Protein AF-A0A1Z4EZ21-F1 (afdb_monomer_lite)

Secondary structure (DSSP, 8-state):
-HHHHHHHHHHHHH-GGG--HHHHHHHTT--TTHHHHH-SSHHHHHHHHHHHHHHHHHHHTT-TTT--SS--HHHHHHHHHHHHHHHHSTTSHHHHHHHHHHHHHTT-

pLDDT: mean 87.21, std 8.39, range [48.03, 96.69]

Radius of gyration: 16.02 Å; chains: 1; bounding box: 38×23×46 Å

Sequence (108 aa):
MQVIEGAICLLAAVGDRGVSYSRVDAAANVPRGTTSNHFRTRDALILGVCEEIESRRQCFWTDPNFCTACFTVDTLAELLTQYLVTVTTEGTAQNVLARAHTAIIGAS

InterPro domains:
  IPR001647 DNA-binding HTH domain, TetR-type [PS50977] (1-57)
  IPR009057 Homedomain-like superfamily [SSF46689] (2-57)

Organism: NCBI:txid1520670

Foldseek 3Di:
DLLLVLQLQQCLPPFDVRDDQQSSCVSSVHDRCPSCVVPVDPVRSLVVSVVVLVVVVVVQCVDCVLDDPDDDPVSVVVSVVVLVCQCPDPPHPNVSSVSSVVSVVVVD

Structure (mmCIF, N/CA/C/O backbone):
data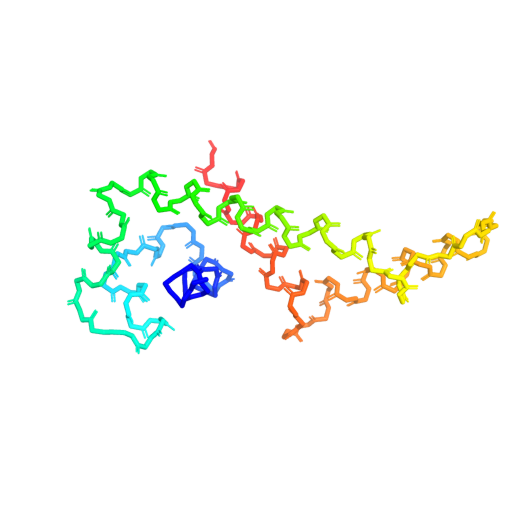_AF-A0A1Z4EZ21-F1
#
_entry.id   AF-A0A1Z4EZ21-F1
#
loop_
_atom_site.group_PDB
_atom_site.id
_atom_site.type_symbol
_atom_site.label_atom_id
_atom_site.label_alt_id
_atom_site.label_comp_id
_atom_site.label_asym_id
_atom_site.label_entity_id
_atom_site.label_seq_id
_atom_site.pdbx_PDB_ins_code
_atom_site.Cartn_x
_atom_site.Cartn_y
_atom_site.Cartn_z
_atom_site.occupancy
_atom_site.B_iso_or_equiv
_atom_site.auth_seq_id
_atom_site.auth_comp_id
_atom_site.auth_asym_id
_atom_site.auth_atom_id
_atom_site.pdbx_PDB_model_num
ATOM 1 N N . MET A 1 1 ? 6.054 2.152 9.350 1.00 78.69 1 MET A N 1
ATOM 2 C CA . MET A 1 1 ? 5.351 1.907 10.642 1.00 78.69 1 MET A CA 1
ATOM 3 C C . MET A 1 1 ? 4.356 0.758 10.468 1.00 78.69 1 MET A C 1
ATOM 5 O O . MET A 1 1 ? 3.704 0.736 9.434 1.00 78.69 1 MET A O 1
ATOM 9 N N . GLN A 1 2 ? 4.203 -0.164 11.434 1.00 89.88 2 GLN A N 1
ATOM 10 C CA . GLN A 1 2 ? 3.331 -1.357 11.295 1.00 89.88 2 GLN A CA 1
ATOM 11 C C . GLN A 1 2 ? 1.871 -1.025 10.941 1.00 89.88 2 GLN A C 1
ATOM 13 O O . GLN A 1 2 ? 1.281 -1.684 10.094 1.00 89.88 2 GLN A O 1
ATOM 18 N N . VAL A 1 3 ? 1.309 0.038 11.527 1.00 94.25 3 VAL A N 1
ATOM 19 C CA . VAL A 1 3 ? -0.059 0.502 11.225 1.00 94.25 3 VAL A CA 1
ATOM 20 C C . VAL A 1 3 ? -0.220 0.910 9.757 1.00 94.25 3 VAL A C 1
ATOM 22 O O . VAL A 1 3 ? -1.212 0.549 9.132 1.00 94.25 3 VAL A O 1
ATOM 25 N N . ILE A 1 4 ? 0.756 1.629 9.191 1.00 94.06 4 ILE A N 1
ATOM 26 C CA . ILE A 1 4 ? 0.724 2.016 7.773 1.00 94.06 4 ILE A CA 1
ATOM 27 C C . ILE A 1 4 ? 0.825 0.772 6.884 1.00 94.06 4 ILE A C 1
ATOM 29 O O . ILE A 1 4 ? 0.071 0.657 5.926 1.00 94.06 4 ILE A O 1
ATOM 33 N N . GLU A 1 5 ? 1.682 -0.191 7.236 1.00 93.00 5 GLU A N 1
ATOM 34 C CA . GLU A 1 5 ? 1.799 -1.451 6.490 1.00 93.00 5 GLU A CA 1
ATOM 35 C C . GLU A 1 5 ? 0.472 -2.220 6.461 1.00 93.00 5 GLU A C 1
ATOM 37 O O . GLU A 1 5 ? -0.019 -2.593 5.397 1.00 93.00 5 GLU A O 1
ATOM 42 N N . GLY A 1 6 ? -0.161 -2.388 7.627 1.00 93.69 6 GLY A N 1
ATOM 43 C CA . GLY A 1 6 ? -1.468 -3.032 7.727 1.00 93.69 6 GLY A CA 1
ATOM 44 C C . GLY A 1 6 ? -2.543 -2.299 6.922 1.00 93.69 6 GLY A C 1
ATOM 45 O O . GLY A 1 6 ? -3.373 -2.941 6.279 1.00 93.69 6 GLY A O 1
ATOM 46 N N . ALA A 1 7 ? -2.512 -0.963 6.901 1.00 93.12 7 ALA A N 1
ATOM 47 C CA . ALA A 1 7 ? -3.437 -0.158 6.109 1.00 93.12 7 ALA A CA 1
ATOM 48 C C . ALA A 1 7 ? -3.211 -0.298 4.592 1.00 93.12 7 ALA A C 1
ATOM 50 O O . ALA A 1 7 ? -4.190 -0.428 3.860 1.00 93.12 7 ALA A O 1
ATOM 51 N N . ILE A 1 8 ? -1.958 -0.337 4.120 1.00 93.56 8 ILE A N 1
ATOM 52 C CA . ILE A 1 8 ? -1.615 -0.577 2.705 1.00 93.56 8 ILE A CA 1
ATOM 53 C C . ILE A 1 8 ? -2.124 -1.952 2.259 1.00 93.56 8 ILE A C 1
ATOM 55 O O . ILE A 1 8 ? -2.823 -2.056 1.249 1.00 93.56 8 ILE A O 1
ATOM 59 N N . CYS A 1 9 ? -1.837 -3.000 3.037 1.00 91.00 9 CYS A N 1
ATOM 60 C CA . CYS A 1 9 ? -2.312 -4.356 2.757 1.00 91.00 9 CYS A CA 1
ATOM 61 C C . CYS A 1 9 ? -3.844 -4.426 2.718 1.00 91.00 9 CYS A C 1
ATOM 63 O O . CYS A 1 9 ? -4.423 -5.053 1.828 1.00 91.00 9 CYS A O 1
ATOM 65 N N . LEU A 1 10 ? -4.513 -3.752 3.658 1.00 91.62 10 LEU A N 1
ATOM 66 C CA . LEU A 1 10 ? -5.969 -3.706 3.708 1.00 91.62 10 LEU A CA 1
ATOM 67 C C . LEU A 1 10 ? -6.553 -2.974 2.490 1.00 91.62 10 LEU A C 1
ATOM 69 O O . LEU A 1 10 ? -7.481 -3.490 1.872 1.00 91.62 10 LEU A O 1
ATOM 73 N N . LEU A 1 11 ? -5.992 -1.827 2.098 1.00 88.94 11 LEU A N 1
ATOM 74 C CA . LEU A 1 11 ? -6.403 -1.099 0.891 1.00 88.94 11 LEU A CA 1
ATOM 75 C C . LEU A 1 11 ? -6.257 -1.951 -0.368 1.00 88.94 11 LEU A C 1
ATOM 77 O O . LEU A 1 11 ? -7.188 -2.025 -1.167 1.00 88.94 11 LEU A O 1
ATOM 81 N N . ALA A 1 12 ? -5.119 -2.627 -0.532 1.00 87.06 12 ALA A N 1
ATOM 82 C CA . ALA A 1 12 ? -4.882 -3.495 -1.680 1.00 87.06 12 ALA A CA 1
ATOM 83 C C . ALA A 1 12 ? -5.887 -4.659 -1.752 1.00 87.06 12 ALA A C 1
ATOM 85 O O . ALA A 1 12 ? -6.283 -5.070 -2.846 1.00 87.06 12 ALA A O 1
ATOM 86 N N . ALA A 1 13 ? -6.306 -5.184 -0.596 1.00 86.50 13 ALA A N 1
ATOM 87 C CA . ALA A 1 13 ? -7.197 -6.336 -0.500 1.00 86.50 13 ALA A CA 1
ATOM 88 C C . ALA A 1 13 ? -8.686 -5.988 -0.654 1.00 86.50 13 ALA A C 1
ATOM 90 O O . ALA A 1 13 ? -9.396 -6.704 -1.356 1.00 86.50 13 ALA A O 1
ATOM 91 N N . VAL A 1 14 ? -9.173 -4.932 0.012 1.00 83.31 14 VAL A N 1
ATOM 92 C CA . VAL A 1 14 ? -10.620 -4.645 0.133 1.00 83.31 14 VAL A CA 1
ATOM 93 C C . VAL A 1 14 ? -11.042 -3.257 -0.357 1.00 83.31 14 VAL A C 1
ATOM 95 O O . VAL A 1 14 ? -12.231 -2.942 -0.318 1.00 83.31 14 VAL A O 1
ATOM 98 N N . GLY A 1 15 ? -10.101 -2.433 -0.818 1.00 77.81 15 GLY A N 1
ATOM 99 C CA . GLY A 1 15 ? -10.363 -1.064 -1.252 1.00 77.81 15 GLY A CA 1
ATOM 100 C C . GLY A 1 15 ? -10.586 -0.065 -0.108 1.00 77.81 15 GLY A C 1
ATOM 101 O O . GLY A 1 15 ? -10.530 -0.401 1.077 1.00 77.81 15 GLY A O 1
ATOM 102 N N . ASP A 1 16 ? -10.850 1.189 -0.470 1.00 71.06 16 ASP A N 1
ATOM 103 C CA . ASP A 1 16 ? -11.000 2.353 0.417 1.00 71.06 16 ASP A CA 1
ATOM 104 C C . ASP A 1 16 ? -12.141 2.215 1.448 1.00 71.06 16 ASP A C 1
ATOM 106 O O . ASP A 1 16 ? -11.987 2.578 2.622 1.00 71.06 16 ASP A O 1
ATOM 110 N N . ARG A 1 17 ? -13.282 1.646 1.034 1.00 70.69 17 ARG A N 1
ATOM 111 C CA . ARG A 1 17 ? -14.483 1.491 1.875 1.00 70.69 17 ARG A CA 1
ATOM 112 C C . ARG A 1 17 ? -14.302 0.450 2.977 1.00 70.69 17 ARG A C 1
ATOM 114 O O . ARG A 1 17 ? -15.056 0.445 3.947 1.00 70.69 17 ARG A O 1
ATOM 121 N N . GLY A 1 18 ? -13.306 -0.425 2.845 1.00 74.44 18 GLY A N 1
ATOM 122 C CA . GLY A 1 18 ? -12.997 -1.470 3.817 1.00 74.44 18 GLY A CA 1
ATOM 123 C C . GLY A 1 18 ? -12.029 -1.045 4.924 1.00 74.44 18 GLY A C 1
ATOM 124 O O . GLY A 1 18 ? -11.758 -1.849 5.821 1.00 74.44 18 GLY A O 1
ATOM 125 N N . VAL A 1 19 ? -11.504 0.186 4.889 1.00 82.00 19 VAL A N 1
ATOM 126 C CA . VAL A 1 19 ? -10.493 0.662 5.845 1.00 82.00 19 VAL A CA 1
ATOM 127 C C . VAL A 1 19 ? -11.145 1.354 7.041 1.00 82.00 19 VAL A C 1
ATOM 129 O O . VAL A 1 19 ? -11.620 2.488 6.956 1.00 82.00 19 VAL A O 1
ATOM 132 N N . SER A 1 20 ? -11.121 0.670 8.186 1.00 90.12 20 SER A N 1
ATOM 133 C CA . SER A 1 20 ? -11.455 1.217 9.505 1.00 90.12 20 SER A CA 1
ATOM 134 C C . SER A 1 20 ? -10.295 1.000 10.475 1.00 90.12 20 SER A C 1
ATOM 136 O O . SER A 1 20 ? -9.536 0.045 10.321 1.00 90.12 20 SER A O 1
ATOM 138 N N . TYR A 1 21 ? -10.178 1.826 11.519 1.00 93.12 21 TYR A N 1
ATOM 139 C CA . TYR A 1 21 ? -9.109 1.689 12.521 1.00 93.12 21 TYR A CA 1
ATOM 140 C C . TYR A 1 21 ? -9.031 0.298 13.145 1.00 93.12 21 TYR A C 1
ATO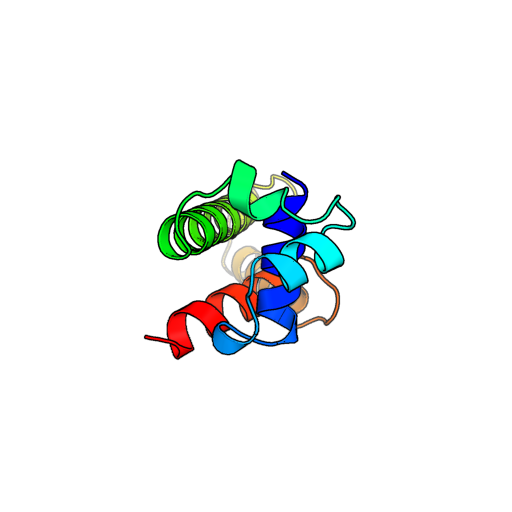M 142 O O . TYR A 1 21 ? -7.951 -0.266 13.239 1.00 93.12 21 TYR A O 1
ATOM 150 N N . SER A 1 22 ? -10.171 -0.302 13.487 1.00 92.88 22 SER A N 1
ATOM 151 C CA . SER A 1 22 ? -10.199 -1.653 14.054 1.00 92.88 22 SER A CA 1
ATOM 152 C C . SER A 1 22 ? -9.710 -2.727 13.079 1.00 92.88 22 SER A C 1
ATOM 154 O O . SER A 1 22 ? -9.105 -3.708 13.506 1.00 92.88 22 SER A O 1
ATOM 156 N N . ARG A 1 23 ? -9.966 -2.558 11.776 1.00 94.19 23 ARG A N 1
ATOM 157 C CA . ARG A 1 23 ? -9.473 -3.470 10.736 1.00 94.19 23 ARG A CA 1
ATOM 158 C C . ARG A 1 23 ? -7.994 -3.242 10.449 1.00 94.19 23 ARG A C 1
ATOM 160 O O . ARG A 1 23 ? -7.296 -4.215 10.199 1.00 94.19 23 ARG A O 1
ATOM 167 N N . VAL A 1 24 ? -7.521 -1.998 10.524 1.00 94.94 24 VAL A N 1
ATOM 168 C CA . VAL A 1 24 ? -6.095 -1.668 10.411 1.00 94.94 24 VAL A CA 1
ATOM 169 C C . VAL A 1 24 ? -5.317 -2.232 11.595 1.00 94.94 24 VAL A C 1
ATOM 171 O O . VAL A 1 24 ? -4.308 -2.884 11.368 1.00 94.94 24 VAL A O 1
ATOM 174 N N . ASP A 1 25 ? -5.808 -2.081 12.830 1.00 95.75 25 ASP A N 1
ATOM 175 C CA . ASP A 1 25 ? -5.174 -2.673 14.016 1.00 95.75 25 ASP A CA 1
ATOM 176 C C . ASP A 1 25 ? -5.028 -4.195 13.866 1.00 95.75 25 ASP A C 1
ATOM 178 O O . ASP A 1 25 ? -3.958 -4.754 14.105 1.00 95.75 25 ASP A O 1
ATOM 182 N N . ALA A 1 26 ? -6.093 -4.860 13.402 1.00 94.50 26 ALA A N 1
ATOM 183 C CA . ALA A 1 26 ? -6.080 -6.296 13.143 1.00 94.50 26 ALA A CA 1
ATOM 184 C C . ALA A 1 26 ? -5.106 -6.679 12.015 1.00 94.50 26 ALA A C 1
ATOM 186 O O . ALA A 1 26 ? -4.330 -7.616 12.175 1.00 94.50 26 ALA A O 1
ATOM 187 N N . ALA A 1 27 ? -5.113 -5.948 10.895 1.00 93.62 27 ALA A N 1
ATOM 188 C CA . ALA A 1 27 ? -4.224 -6.199 9.760 1.00 93.62 27 ALA A CA 1
ATOM 189 C C . ALA A 1 27 ? -2.746 -5.943 10.097 1.00 93.62 27 ALA A C 1
ATOM 191 O O . ALA A 1 27 ? -1.870 -6.649 9.609 1.00 93.62 27 ALA A O 1
ATOM 192 N N . ALA A 1 28 ? -2.468 -4.955 10.947 1.00 94.88 28 ALA A N 1
ATOM 193 C CA . ALA A 1 28 ? -1.131 -4.633 11.432 1.00 94.88 28 ALA A CA 1
ATOM 194 C C . ALA A 1 28 ? -0.675 -5.533 12.595 1.00 94.88 28 ALA A C 1
ATOM 196 O O . ALA A 1 28 ? 0.474 -5.423 13.020 1.00 94.88 28 ALA A O 1
ATOM 197 N N . ASN A 1 29 ? -1.551 -6.409 13.106 1.00 94.94 29 ASN A N 1
ATOM 198 C CA . ASN A 1 29 ? -1.313 -7.251 14.279 1.00 94.94 29 ASN A CA 1
ATOM 199 C C . ASN A 1 29 ? -0.860 -6.443 15.513 1.00 94.94 29 ASN A C 1
ATOM 201 O O . ASN A 1 29 ? 0.085 -6.809 16.214 1.00 94.94 29 ASN A O 1
ATOM 205 N N . VAL A 1 30 ? -1.532 -5.317 15.763 1.00 95.25 30 VAL A N 1
ATOM 206 C CA . VAL A 1 30 ? -1.273 -4.423 16.901 1.00 95.25 30 VAL A CA 1
ATOM 207 C C . VAL A 1 30 ? -2.471 -4.396 17.859 1.00 95.25 30 VAL A C 1
ATOM 209 O O . VAL A 1 30 ? -3.580 -4.790 17.481 1.00 95.25 30 VAL A O 1
ATOM 212 N N . PRO A 1 31 ? -2.292 -3.942 19.115 1.00 96.69 31 PRO A N 1
ATOM 213 C CA . PRO A 1 31 ? -3.407 -3.763 20.035 1.00 96.69 31 PRO A CA 1
ATOM 214 C C . PRO A 1 31 ? -4.524 -2.882 19.457 1.00 96.69 31 PRO A C 1
ATOM 216 O O . PRO A 1 31 ? -4.293 -1.943 18.696 1.00 96.69 31 PRO A O 1
ATOM 219 N N . ARG A 1 32 ? -5.766 -3.157 19.866 1.00 95.06 32 ARG A N 1
ATOM 220 C CA . ARG A 1 32 ? -6.910 -2.316 19.495 1.00 95.06 32 ARG A CA 1
ATOM 221 C C . ARG A 1 32 ? -6.716 -0.883 19.994 1.00 95.06 32 ARG A C 1
ATOM 223 O O . ARG A 1 32 ? -6.393 -0.673 21.159 1.00 95.06 32 ARG A O 1
ATOM 230 N N . GLY A 1 33 ? -6.987 0.090 19.130 1.00 94.06 33 GLY A N 1
ATOM 231 C CA . GLY A 1 33 ? -6.851 1.518 19.408 1.00 94.06 33 GLY A CA 1
ATOM 232 C C . GLY A 1 33 ? -5.478 2.099 19.056 1.00 94.06 33 GLY A C 1
ATOM 233 O O . GLY A 1 33 ? -5.309 3.320 19.123 1.00 94.06 33 GLY A O 1
ATOM 234 N N . THR A 1 34 ? -4.510 1.277 18.634 1.00 95.56 34 THR A N 1
ATOM 235 C CA . THR A 1 34 ? -3.182 1.750 18.219 1.00 95.56 34 THR A CA 1
ATOM 236 C C . THR A 1 34 ? -3.285 2.696 17.023 1.00 95.56 34 THR A C 1
ATOM 238 O O . THR A 1 34 ? -2.709 3.783 17.056 1.00 95.56 34 THR A O 1
ATOM 241 N N . THR A 1 35 ? -4.085 2.367 16.008 1.00 94.88 35 THR A N 1
ATOM 242 C CA . THR A 1 35 ? -4.275 3.229 14.832 1.00 94.88 35 THR A CA 1
ATOM 243 C C . THR A 1 35 ? -4.847 4.592 15.216 1.00 94.88 35 THR A C 1
ATOM 245 O O . THR A 1 35 ? -4.326 5.607 14.766 1.00 94.88 35 THR A O 1
ATOM 248 N N . SER A 1 36 ? -5.848 4.647 16.102 1.00 93.56 36 SER A N 1
ATOM 249 C CA . SER A 1 36 ? -6.408 5.919 16.590 1.00 93.56 36 SER A CA 1
ATOM 250 C C . SER A 1 36 ? -5.436 6.738 17.441 1.00 93.56 36 SER A C 1
ATOM 252 O O . SER A 1 36 ? -5.555 7.959 17.503 1.00 93.56 36 SER A O 1
ATOM 254 N N . ASN A 1 37 ? -4.476 6.083 18.098 1.00 94.38 37 ASN A N 1
ATOM 255 C CA . ASN A 1 37 ? -3.430 6.774 18.845 1.00 94.38 37 ASN A CA 1
ATOM 256 C C . ASN A 1 37 ? -2.421 7.451 17.900 1.00 94.38 37 ASN A C 1
ATOM 258 O O . ASN A 1 37 ? -1.965 8.558 18.174 1.00 94.38 37 ASN A O 1
ATOM 262 N N . HIS A 1 38 ? -2.107 6.808 16.771 1.00 93.00 38 HIS A N 1
ATOM 263 C CA . HIS A 1 38 ? -1.209 7.364 15.754 1.00 93.00 38 HIS A CA 1
ATOM 264 C C . HIS A 1 38 ? -1.893 8.383 14.835 1.00 93.00 38 HIS A C 1
ATOM 266 O O . HIS A 1 38 ? -1.280 9.382 14.470 1.00 93.00 38 HIS A O 1
ATOM 272 N N . PHE A 1 39 ? -3.163 8.166 14.489 1.00 94.31 39 PHE A N 1
ATOM 273 C CA . PHE A 1 39 ? -3.922 9.014 13.576 1.00 94.31 39 PHE A CA 1
ATOM 274 C C . PHE A 1 39 ? -5.229 9.457 14.223 1.00 94.31 39 PHE A C 1
ATOM 276 O O . PHE A 1 39 ? -6.130 8.661 14.486 1.00 94.31 39 PHE A O 1
ATOM 283 N N . ARG A 1 40 ? -5.363 10.764 14.457 1.00 92.12 40 ARG A N 1
ATOM 284 C CA . ARG A 1 40 ? -6.552 11.324 15.115 1.00 92.12 40 ARG A CA 1
ATOM 285 C C . ARG A 1 40 ? -7.780 11.393 14.211 1.00 92.12 40 ARG A C 1
ATOM 287 O O . ARG A 1 40 ? -8.896 11.353 14.716 1.00 92.12 40 ARG A O 1
ATOM 294 N N . THR A 1 41 ? -7.589 11.482 12.897 1.00 91.12 41 THR A N 1
ATOM 295 C CA . THR A 1 41 ? -8.675 11.536 11.910 1.00 91.12 41 THR A CA 1
ATOM 296 C C . THR A 1 41 ? -8.454 10.505 10.814 1.00 91.12 41 THR A C 1
ATOM 298 O O . THR A 1 41 ? -7.314 10.168 10.483 1.00 91.12 41 THR A O 1
ATOM 301 N N . ARG A 1 42 ? -9.556 10.027 10.219 1.00 88.38 42 ARG A N 1
ATOM 302 C CA . ARG A 1 42 ? -9.494 9.108 9.077 1.00 88.38 42 ARG A CA 1
ATOM 303 C C . ARG A 1 42 ? -8.680 9.716 7.935 1.00 88.38 42 ARG A C 1
ATOM 305 O O . ARG A 1 42 ? -7.860 9.017 7.356 1.00 88.38 42 ARG A O 1
ATOM 312 N N . ASP A 1 43 ? -8.850 11.007 7.673 1.00 88.62 43 ASP A N 1
ATOM 313 C CA . ASP A 1 43 ? -8.120 11.707 6.614 1.00 88.62 43 ASP A CA 1
ATOM 314 C C . ASP A 1 43 ? -6.611 11.726 6.870 1.00 88.62 43 ASP A C 1
ATOM 316 O O . ASP A 1 43 ? -5.842 11.500 5.944 1.00 88.62 43 ASP A O 1
ATOM 320 N N . ALA A 1 44 ? -6.173 11.899 8.125 1.00 91.50 44 ALA A N 1
ATOM 321 C CA . ALA A 1 44 ? -4.754 11.833 8.472 1.00 91.50 44 ALA A CA 1
ATOM 322 C C . ALA A 1 44 ? -4.168 10.428 8.255 1.00 91.50 44 ALA A C 1
ATOM 324 O O . ALA A 1 44 ? -3.034 10.305 7.798 1.00 91.50 44 ALA A O 1
ATOM 325 N N . LEU A 1 45 ? -4.937 9.371 8.552 1.00 91.12 45 LEU A N 1
ATOM 326 C CA . LEU A 1 45 ? -4.527 8.000 8.234 1.00 91.12 45 LEU A CA 1
ATOM 327 C C . LEU A 1 45 ? -4.395 7.810 6.721 1.00 91.12 45 LEU A C 1
ATOM 329 O O . LEU A 1 45 ? -3.376 7.306 6.263 1.00 91.12 45 LEU A O 1
ATOM 333 N N . ILE A 1 46 ? -5.418 8.192 5.952 1.00 88.75 46 ILE A N 1
ATOM 334 C CA . ILE A 1 46 ? -5.414 8.010 4.497 1.00 88.75 46 ILE A CA 1
ATOM 335 C C . ILE A 1 46 ? -4.266 8.798 3.866 1.00 88.75 46 ILE A C 1
ATOM 337 O O . ILE A 1 46 ? -3.527 8.228 3.073 1.00 88.75 46 ILE A O 1
ATOM 341 N N . LEU A 1 47 ? -4.054 10.051 4.273 1.00 90.69 47 LEU A N 1
ATOM 342 C CA . LEU A 1 47 ? -2.941 10.865 3.793 1.00 90.69 47 LEU A CA 1
ATOM 343 C C . LEU A 1 47 ? -1.587 10.210 4.093 1.00 90.69 47 LEU A C 1
ATOM 345 O O . LEU A 1 47 ? -0.799 10.027 3.173 1.00 90.69 47 LEU A O 1
ATOM 349 N N . GLY A 1 48 ? -1.345 9.778 5.336 1.00 92.75 48 GLY A N 1
ATOM 350 C CA . GLY A 1 48 ? -0.084 9.119 5.696 1.00 92.75 48 GLY A CA 1
ATOM 351 C C . GLY A 1 48 ? 0.144 7.798 4.953 1.00 92.75 48 GLY A C 1
ATOM 352 O O . GLY A 1 48 ? 1.278 7.436 4.644 1.00 92.75 48 GLY A O 1
ATOM 353 N N . VAL A 1 49 ? -0.928 7.077 4.617 1.00 92.31 49 VAL A N 1
ATOM 354 C CA . VAL A 1 49 ? -0.845 5.874 3.780 1.00 92.31 49 VAL A CA 1
ATOM 355 C C . VAL A 1 49 ? -0.535 6.229 2.323 1.00 92.31 49 VAL A C 1
ATOM 357 O O . VAL A 1 49 ? 0.309 5.573 1.718 1.00 92.31 49 VAL A O 1
ATOM 360 N N . CYS A 1 50 ? -1.157 7.272 1.766 1.00 90.38 50 CYS A N 1
ATOM 361 C CA . CYS A 1 50 ? -0.843 7.775 0.426 1.00 90.38 50 CYS A CA 1
ATOM 362 C C . CYS A 1 50 ? 0.621 8.221 0.314 1.00 90.38 50 CYS A C 1
ATOM 364 O O . CYS A 1 50 ? 1.295 7.857 -0.647 1.00 90.38 50 CYS A O 1
ATOM 366 N N . GLU A 1 51 ? 1.114 8.971 1.302 1.00 93.31 51 GLU A N 1
ATOM 367 C CA . GLU A 1 51 ? 2.503 9.437 1.366 1.00 93.31 51 GLU A CA 1
ATOM 368 C C . GLU A 1 51 ? 3.488 8.264 1.381 1.00 93.31 51 GLU A C 1
ATOM 370 O O . GLU A 1 51 ? 4.459 8.260 0.625 1.00 93.31 51 GLU A O 1
ATOM 375 N N . GLU A 1 52 ? 3.220 7.228 2.180 1.00 94.06 52 GLU A N 1
ATOM 376 C CA . GLU A 1 52 ? 4.063 6.031 2.215 1.00 94.06 52 GLU A CA 1
ATOM 377 C C . GLU A 1 52 ? 4.021 5.256 0.889 1.00 94.06 52 GLU A C 1
ATOM 379 O O . GLU A 1 52 ? 5.065 4.823 0.397 1.00 94.06 52 GLU A O 1
ATOM 384 N N . ILE A 1 53 ? 2.832 5.072 0.298 1.00 91.69 53 ILE A N 1
ATOM 385 C CA . ILE A 1 53 ? 2.686 4.388 -0.996 1.00 91.69 53 ILE A CA 1
ATOM 386 C C . ILE A 1 53 ? 3.521 5.104 -2.055 1.00 91.69 53 ILE A C 1
ATOM 388 O O . ILE A 1 53 ? 4.268 4.460 -2.793 1.00 91.69 53 ILE A O 1
ATOM 392 N N . GLU A 1 54 ? 3.409 6.427 -2.123 1.00 91.25 54 GLU A N 1
ATOM 393 C CA . GLU A 1 54 ? 4.111 7.220 -3.122 1.00 91.25 54 GLU A CA 1
ATOM 394 C C . GLU A 1 54 ? 5.624 7.238 -2.878 1.00 91.25 54 GLU A C 1
ATOM 396 O O . GLU A 1 54 ? 6.393 6.999 -3.808 1.00 91.25 54 GLU A O 1
ATOM 401 N N . SER A 1 55 ? 6.057 7.386 -1.623 1.00 93.06 55 SER A N 1
ATOM 402 C CA . SER A 1 55 ? 7.466 7.273 -1.231 1.00 93.06 55 SER A CA 1
ATOM 403 C C . SER A 1 55 ? 8.085 5.952 -1.706 1.00 93.06 55 SER A C 1
ATOM 405 O O . SER A 1 55 ? 9.114 5.942 -2.383 1.00 93.06 55 SER A O 1
ATOM 407 N N . ARG A 1 56 ? 7.415 4.817 -1.462 1.00 91.81 56 ARG A N 1
ATOM 408 C CA . ARG A 1 56 ? 7.905 3.496 -1.896 1.00 91.81 56 ARG A CA 1
ATOM 409 C C . ARG A 1 56 ? 7.949 3.348 -3.413 1.00 91.81 56 ARG A C 1
ATOM 411 O O . ARG A 1 56 ? 8.892 2.758 -3.942 1.00 91.81 56 ARG A O 1
ATOM 418 N N . ARG A 1 57 ? 6.953 3.883 -4.122 1.00 88.56 57 ARG A N 1
ATOM 419 C CA . ARG A 1 57 ? 6.937 3.881 -5.592 1.00 88.56 57 ARG A CA 1
ATOM 420 C C . ARG A 1 57 ? 8.099 4.686 -6.158 1.00 88.56 57 ARG A C 1
ATOM 422 O O . ARG A 1 57 ? 8.734 4.219 -7.096 1.00 88.56 57 ARG A O 1
ATOM 429 N N . GLN A 1 58 ? 8.410 5.842 -5.580 1.00 88.69 58 GLN A N 1
ATOM 430 C CA . GLN A 1 58 ? 9.557 6.659 -5.984 1.00 88.69 58 GLN A CA 1
ATOM 431 C C . GLN A 1 58 ? 10.888 5.962 -5.678 1.00 88.69 58 GLN A C 1
ATOM 433 O O . GLN A 1 58 ? 11.765 5.901 -6.543 1.00 88.69 58 GLN A O 1
ATOM 438 N N . CYS A 1 59 ? 11.018 5.359 -4.490 1.00 89.94 59 CYS A N 1
ATOM 439 C CA . CYS A 1 59 ? 12.199 4.584 -4.109 1.00 89.94 59 CYS A CA 1
ATOM 440 C C . CYS A 1 59 ? 12.493 3.443 -5.091 1.00 89.94 59 CYS A C 1
ATOM 442 O O . CYS A 1 59 ? 13.656 3.221 -5.408 1.00 89.94 59 CYS A O 1
ATOM 444 N N . PHE A 1 60 ? 11.468 2.763 -5.618 1.00 85.69 60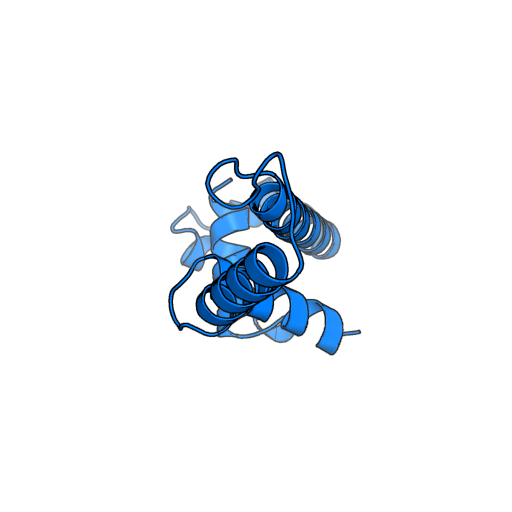 PHE A N 1
ATOM 445 C CA . PHE A 1 60 ? 11.652 1.698 -6.610 1.00 85.69 60 PHE A CA 1
ATOM 446 C C . PHE A 1 60 ? 12.405 2.176 -7.862 1.00 85.69 60 PHE A C 1
ATOM 448 O O . PHE A 1 60 ? 13.326 1.509 -8.319 1.00 85.69 60 PHE A O 1
ATOM 455 N N . TRP A 1 61 ? 12.073 3.361 -8.381 1.00 82.69 61 TRP A N 1
ATOM 456 C CA . TRP A 1 61 ? 12.765 3.949 -9.538 1.00 82.69 61 TRP A CA 1
ATOM 457 C C . TRP A 1 61 ? 14.153 4.500 -9.209 1.00 82.69 61 TRP A C 1
ATOM 459 O O . TRP A 1 61 ? 14.879 4.912 -10.106 1.00 82.69 61 TRP A O 1
ATOM 469 N N . THR A 1 62 ? 14.525 4.540 -7.934 1.00 83.38 62 THR A N 1
ATOM 470 C CA . THR A 1 62 ? 15.852 4.984 -7.494 1.00 83.38 62 THR A CA 1
ATOM 471 C C . THR A 1 62 ? 16.735 3.798 -7.093 1.00 83.38 62 THR A C 1
ATOM 473 O O . THR A 1 62 ? 17.903 3.989 -6.760 1.00 83.38 62 THR A O 1
ATOM 476 N N . ASP A 1 63 ? 16.207 2.569 -7.135 1.00 82.75 63 ASP A N 1
ATOM 477 C CA . ASP A 1 63 ? 16.963 1.360 -6.819 1.00 82.75 63 ASP A CA 1
ATOM 478 C C . ASP A 1 63 ? 18.080 1.150 -7.863 1.00 82.75 63 ASP A C 1
ATOM 480 O O . ASP A 1 63 ? 17.793 1.039 -9.060 1.00 82.75 63 ASP A O 1
ATOM 484 N N . PRO A 1 64 ? 19.357 1.068 -7.447 1.00 76.31 64 PRO A N 1
ATOM 485 C CA . PRO A 1 64 ? 20.473 0.796 -8.353 1.00 76.31 64 PRO A CA 1
ATOM 486 C C . PRO A 1 64 ? 20.363 -0.543 -9.098 1.00 76.31 64 PRO A C 1
ATOM 488 O O . PRO A 1 64 ? 20.963 -0.702 -10.155 1.00 76.31 64 PRO A O 1
ATOM 491 N N . ASN A 1 65 ? 19.604 -1.509 -8.569 1.00 77.12 65 ASN A N 1
ATOM 492 C CA . ASN A 1 65 ? 19.322 -2.775 -9.253 1.00 77.12 65 ASN A CA 1
ATOM 493 C C . ASN A 1 65 ? 18.275 -2.622 -10.362 1.00 77.12 65 ASN A C 1
ATOM 495 O O . ASN A 1 65 ? 18.096 -3.532 -11.169 1.00 77.12 65 ASN A O 1
ATOM 499 N N . PHE A 1 66 ? 17.561 -1.497 -10.377 1.00 73.50 66 PHE A N 1
ATOM 500 C CA . PHE A 1 66 ? 16.514 -1.195 -11.339 1.00 73.50 66 PHE A CA 1
ATOM 501 C C . PHE A 1 66 ? 16.956 -0.146 -12.369 1.00 73.50 66 PHE A C 1
ATOM 503 O O . PHE A 1 66 ? 16.546 -0.214 -13.523 1.00 73.50 66 PHE A O 1
ATOM 510 N N . CYS A 1 67 ? 17.836 0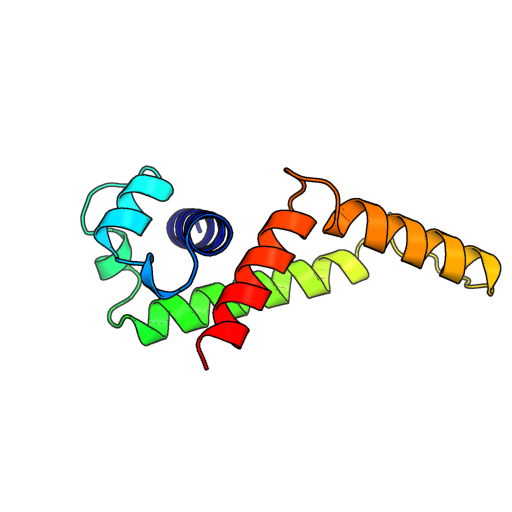.784 -11.988 1.00 66.62 67 CYS A N 1
ATOM 511 C CA . CYS A 1 67 ? 18.312 1.872 -12.843 1.00 66.62 67 CYS A CA 1
ATOM 512 C C . CYS A 1 67 ? 19.801 1.743 -13.187 1.00 66.62 67 CYS A C 1
ATOM 514 O O . CYS A 1 67 ? 20.651 1.627 -12.309 1.00 66.62 67 CYS A O 1
ATOM 516 N N . THR A 1 68 ? 20.130 1.834 -14.480 1.00 67.44 68 THR A N 1
ATOM 517 C CA . THR A 1 68 ? 21.513 1.806 -14.990 1.00 67.44 68 THR A CA 1
ATOM 518 C C . THR A 1 68 ? 21.976 3.211 -15.388 1.00 67.44 68 THR A C 1
ATOM 520 O O . THR A 1 68 ? 21.200 4.009 -15.897 1.00 67.44 68 THR A O 1
ATOM 523 N N . ALA A 1 69 ? 23.258 3.534 -15.189 1.00 70.31 69 ALA A N 1
ATOM 524 C CA . ALA A 1 69 ? 23.816 4.862 -15.489 1.00 70.31 69 ALA A CA 1
ATOM 525 C C . ALA A 1 69 ? 23.882 5.214 -16.995 1.00 70.31 69 ALA A C 1
ATOM 527 O O . ALA A 1 69 ? 24.076 6.372 -17.355 1.00 70.31 69 ALA A O 1
ATOM 528 N N . CYS A 1 70 ? 23.737 4.227 -17.880 1.00 73.50 70 CYS A N 1
ATOM 529 C CA . CYS A 1 70 ? 23.642 4.391 -19.328 1.00 73.50 70 CYS A CA 1
ATOM 530 C C . CYS A 1 70 ? 22.375 3.703 -19.833 1.00 73.50 70 CYS A C 1
ATOM 532 O O . CYS A 1 70 ? 22.196 2.509 -19.612 1.00 73.50 70 CYS A O 1
ATOM 534 N N . PHE A 1 71 ? 21.533 4.452 -20.544 1.00 82.81 71 PHE A N 1
ATOM 535 C CA . PHE A 1 71 ? 20.308 3.934 -21.141 1.00 82.81 71 PHE A CA 1
ATOM 536 C C . PHE A 1 71 ? 20.415 3.906 -22.668 1.00 82.81 71 PHE A C 1
ATOM 538 O O . PHE A 1 71 ? 20.733 4.908 -23.307 1.00 82.81 71 PHE A O 1
ATOM 545 N N . THR A 1 72 ? 20.101 2.753 -23.248 1.00 88.69 72 THR A N 1
ATOM 546 C CA . THR A 1 72 ? 19.700 2.568 -24.648 1.00 88.69 72 THR A CA 1
ATOM 547 C C . THR A 1 72 ? 18.193 2.293 -24.726 1.00 88.69 72 THR A C 1
ATOM 549 O O . THR A 1 72 ? 17.550 2.009 -23.712 1.00 88.69 72 THR A O 1
ATOM 552 N N . VAL A 1 73 ? 17.617 2.337 -25.933 1.00 90.75 73 VAL A N 1
ATOM 553 C CA . VAL A 1 73 ? 16.207 1.959 -26.152 1.00 90.75 73 VAL A CA 1
ATOM 554 C C . VAL A 1 73 ? 15.937 0.525 -25.684 1.00 90.75 73 VAL A C 1
ATOM 556 O O . VAL A 1 73 ? 14.925 0.290 -25.030 1.00 90.75 73 VAL A O 1
ATOM 559 N N . ASP A 1 74 ? 16.862 -0.403 -25.937 1.00 88.75 74 ASP A N 1
ATOM 560 C CA . ASP A 1 74 ? 16.724 -1.802 -25.518 1.00 88.75 74 ASP A CA 1
ATOM 561 C C . ASP A 1 74 ? 16.730 -1.934 -23.990 1.00 88.75 74 ASP A C 1
ATOM 563 O O . ASP A 1 74 ? 15.832 -2.551 -23.423 1.00 88.75 74 ASP A O 1
ATOM 567 N N . THR A 1 75 ? 17.655 -1.256 -23.299 1.00 85.94 75 THR A N 1
ATOM 568 C CA . THR A 1 75 ? 17.675 -1.272 -21.823 1.00 85.94 75 THR A CA 1
ATOM 569 C C . THR A 1 75 ? 16.427 -0.627 -21.216 1.00 85.94 75 THR A C 1
ATOM 571 O O . THR A 1 75 ? 15.957 -1.060 -20.168 1.00 85.94 75 THR A O 1
ATOM 574 N N . LEU A 1 76 ? 15.847 0.384 -21.877 1.00 87.44 76 LEU A N 1
ATOM 575 C CA . LEU A 1 76 ? 14.579 0.971 -21.449 1.00 87.44 76 LEU A CA 1
ATOM 576 C C . LEU A 1 76 ? 13.426 -0.023 -21.635 1.00 87.44 76 LEU A C 1
ATOM 578 O O . LEU A 1 76 ? 12.583 -0.147 -20.749 1.00 87.44 76 LEU A O 1
ATOM 582 N N . ALA A 1 77 ? 13.386 -0.739 -22.760 1.00 90.94 77 ALA A N 1
ATOM 583 C CA . ALA A 1 77 ? 12.367 -1.750 -23.021 1.00 90.94 77 ALA A CA 1
ATOM 584 C C . ALA A 1 77 ? 12.438 -2.906 -22.010 1.00 90.94 77 ALA A C 1
ATOM 586 O O . ALA A 1 77 ? 11.405 -3.328 -21.486 1.00 90.94 77 ALA A O 1
ATOM 587 N N . GLU A 1 78 ? 13.640 -3.377 -21.677 1.00 88.06 78 GLU A N 1
ATOM 588 C CA . GLU A 1 78 ? 13.864 -4.399 -20.648 1.00 88.06 78 GLU A CA 1
ATOM 589 C C . GLU A 1 78 ? 13.428 -3.915 -19.261 1.00 88.06 78 GLU A C 1
ATOM 591 O O . GLU A 1 78 ? 12.689 -4.613 -18.566 1.00 88.06 78 GLU A O 1
ATOM 596 N N . LEU A 1 79 ? 13.803 -2.690 -18.883 1.00 88.06 79 LEU A N 1
ATOM 597 C CA . LEU A 1 79 ? 13.433 -2.090 -17.602 1.00 88.06 79 LEU A CA 1
ATOM 598 C C . LEU A 1 79 ? 11.914 -1.925 -17.474 1.00 88.06 79 LEU A C 1
ATOM 600 O O . LEU A 1 79 ? 11.329 -2.308 -16.460 1.00 88.06 79 LEU A O 1
ATOM 604 N N . LEU A 1 80 ? 11.244 -1.418 -18.512 1.00 89.19 80 LEU A N 1
ATOM 605 C CA . LEU A 1 80 ? 9.784 -1.314 -18.537 1.00 89.19 80 LEU A CA 1
ATOM 606 C C . LEU A 1 80 ? 9.117 -2.691 -18.489 1.00 89.19 80 LEU A C 1
ATOM 608 O O . LEU A 1 80 ? 8.107 -2.856 -17.808 1.00 89.19 80 LEU A O 1
ATOM 612 N N . THR A 1 81 ? 9.690 -3.693 -19.155 1.00 91.88 81 THR A N 1
ATOM 613 C CA . THR A 1 81 ? 9.194 -5.074 -19.092 1.00 91.88 81 THR A CA 1
ATOM 614 C C . THR A 1 81 ? 9.293 -5.614 -17.668 1.00 91.88 81 THR A C 1
ATOM 616 O O . THR A 1 81 ? 8.303 -6.107 -17.129 1.00 91.88 81 THR A O 1
ATOM 619 N N . GLN A 1 82 ? 10.443 -5.446 -17.013 1.00 87.94 82 GLN A N 1
ATOM 620 C CA . GLN A 1 82 ? 10.641 -5.855 -15.624 1.00 87.94 82 GLN A CA 1
ATOM 621 C C . GLN A 1 82 ? 9.696 -5.105 -14.672 1.00 87.94 82 GLN A C 1
ATOM 623 O O . GLN A 1 82 ? 9.114 -5.707 -13.765 1.00 87.94 82 GLN A O 1
ATOM 628 N N . TYR A 1 83 ? 9.476 -3.805 -14.896 1.00 88.94 83 TYR A N 1
ATOM 629 C CA . TYR A 1 83 ? 8.487 -3.030 -14.147 1.00 88.94 83 TYR A CA 1
ATOM 630 C C . TYR A 1 83 ? 7.083 -3.627 -14.289 1.00 88.94 83 TYR A C 1
ATOM 632 O O . TYR A 1 83 ? 6.414 -3.892 -13.292 1.00 88.94 83 TYR A O 1
ATOM 640 N N . LEU A 1 84 ? 6.640 -3.883 -15.521 1.00 91.50 84 LEU A N 1
ATOM 641 C CA . LEU A 1 84 ? 5.313 -4.430 -15.787 1.00 91.50 84 LEU A CA 1
ATOM 642 C C . LEU A 1 84 ? 5.140 -5.812 -15.158 1.00 91.50 84 LEU A C 1
ATOM 644 O O . LEU A 1 84 ? 4.116 -6.058 -14.521 1.00 91.50 84 LEU A O 1
ATOM 648 N N . VAL A 1 85 ? 6.145 -6.686 -15.258 1.00 91.19 85 VAL A N 1
ATOM 649 C CA . VAL A 1 85 ? 6.137 -8.000 -14.599 1.00 91.19 85 VAL A CA 1
ATOM 650 C C . VAL A 1 85 ? 5.986 -7.835 -13.091 1.00 91.19 85 VAL A C 1
ATOM 652 O O . VAL A 1 85 ? 5.102 -8.448 -12.496 1.00 91.19 85 VAL A O 1
ATOM 655 N N . THR A 1 86 ? 6.784 -6.973 -12.457 1.00 87.38 86 THR A N 1
ATOM 656 C CA . THR A 1 86 ? 6.699 -6.781 -11.001 1.00 87.38 86 THR A CA 1
ATOM 657 C C . THR A 1 86 ? 5.358 -6.204 -10.561 1.00 87.38 86 THR A C 1
ATOM 659 O O . THR A 1 86 ? 4.813 -6.675 -9.572 1.00 87.38 86 THR A O 1
ATOM 662 N N . VAL A 1 87 ? 4.776 -5.246 -11.285 1.00 89.44 87 VAL A N 1
ATOM 663 C CA . VAL A 1 87 ? 3.478 -4.642 -10.932 1.00 89.44 87 VAL A CA 1
ATOM 664 C C . VAL A 1 87 ? 2.298 -5.590 -11.168 1.00 89.44 87 VAL A C 1
ATOM 666 O O . VAL A 1 87 ? 1.301 -5.522 -10.448 1.00 89.44 87 VAL A O 1
ATOM 669 N N . THR A 1 88 ? 2.381 -6.478 -12.157 1.00 90.44 88 THR A N 1
ATOM 670 C CA . THR A 1 88 ? 1.274 -7.380 -12.524 1.00 90.44 88 THR A CA 1
ATOM 671 C C . THR A 1 88 ? 1.341 -8.744 -11.842 1.00 90.44 88 THR A C 1
ATOM 673 O O . THR A 1 88 ? 0.309 -9.397 -11.708 1.00 90.44 88 THR A O 1
ATOM 676 N N . THR A 1 89 ? 2.514 -9.164 -11.363 1.00 92.00 89 THR A N 1
ATOM 677 C CA . THR A 1 89 ? 2.676 -10.433 -10.641 1.00 92.00 89 THR A CA 1
ATOM 678 C C . THR A 1 89 ? 2.050 -10.341 -9.252 1.00 92.00 89 THR A C 1
ATOM 680 O O . THR A 1 89 ? 2.440 -9.505 -8.437 1.00 92.00 89 THR A O 1
ATOM 683 N N . GLU A 1 90 ? 1.087 -11.214 -8.960 1.00 89.69 90 GLU A N 1
ATOM 684 C CA . GLU A 1 90 ? 0.438 -11.260 -7.649 1.00 89.69 90 GLU A CA 1
ATOM 685 C C . GLU A 1 90 ? 1.441 -11.542 -6.522 1.00 89.69 90 GLU A C 1
ATOM 687 O O . GLU A 1 90 ? 2.356 -12.354 -6.652 1.00 89.69 90 GLU A O 1
ATOM 692 N N . GLY A 1 91 ? 1.254 -10.863 -5.388 1.00 83.75 91 GLY A N 1
ATOM 693 C CA . GLY A 1 91 ? 2.067 -11.060 -4.185 1.00 83.75 91 GLY A CA 1
ATOM 694 C C . GLY A 1 91 ? 3.389 -10.289 -4.158 1.00 83.75 91 GLY A C 1
ATOM 695 O O . GLY A 1 91 ? 4.046 -10.270 -3.118 1.00 83.75 91 GLY A O 1
ATOM 696 N N . THR A 1 92 ? 3.777 -9.603 -5.236 1.00 88.81 92 THR A N 1
ATOM 697 C CA . THR A 1 92 ? 4.906 -8.665 -5.176 1.00 88.81 92 THR A CA 1
ATOM 698 C C . THR A 1 92 ? 4.516 -7.401 -4.404 1.00 88.81 92 THR A C 1
ATOM 700 O O . THR A 1 92 ? 3.363 -6.958 -4.421 1.00 88.81 92 THR A O 1
ATOM 703 N N . ALA A 1 93 ? 5.498 -6.754 -3.769 1.00 86.75 93 ALA A N 1
ATOM 704 C CA . ALA A 1 93 ? 5.279 -5.467 -3.107 1.00 86.75 93 ALA A CA 1
ATOM 705 C C . ALA A 1 93 ? 4.729 -4.409 -4.084 1.00 86.75 93 ALA A C 1
ATOM 707 O O . ALA A 1 93 ? 3.828 -3.645 -3.741 1.00 86.75 93 ALA A O 1
ATOM 708 N N . GLN A 1 94 ? 5.213 -4.416 -5.329 1.00 87.12 94 GLN A N 1
ATOM 709 C CA . GLN A 1 94 ? 4.803 -3.456 -6.350 1.00 87.12 94 GLN A CA 1
ATOM 710 C C . GLN A 1 94 ? 3.357 -3.668 -6.815 1.00 87.12 94 GLN A C 1
ATOM 712 O O . GLN A 1 94 ? 2.648 -2.691 -7.056 1.00 87.12 94 GLN A O 1
ATOM 717 N N . ASN A 1 95 ? 2.888 -4.917 -6.871 1.00 91.31 95 ASN A N 1
ATOM 718 C CA . ASN A 1 95 ? 1.488 -5.237 -7.141 1.00 91.31 95 ASN A CA 1
ATOM 719 C C . ASN A 1 95 ? 0.565 -4.744 -6.020 1.00 91.31 95 ASN A C 1
ATOM 721 O O . ASN A 1 95 ? -0.460 -4.117 -6.293 1.00 91.31 95 ASN A O 1
ATOM 725 N N . VAL A 1 96 ? 0.952 -4.961 -4.758 1.00 88.81 96 VAL A N 1
ATOM 726 C CA . VAL A 1 96 ? 0.196 -4.480 -3.589 1.00 88.81 96 VAL A CA 1
ATOM 727 C C . VAL A 1 96 ? 0.082 -2.953 -3.611 1.00 88.81 96 VAL A C 1
ATOM 729 O O . VAL A 1 96 ? -1.020 -2.419 -3.476 1.00 88.81 96 VAL A O 1
ATOM 732 N N . LEU A 1 97 ? 1.192 -2.247 -3.853 1.00 89.12 97 LEU A N 1
ATOM 733 C CA . LEU A 1 97 ? 1.210 -0.783 -3.943 1.00 89.12 97 LEU A CA 1
ATOM 734 C C . LEU A 1 97 ? 0.368 -0.259 -5.111 1.00 89.12 97 LEU A C 1
ATOM 736 O O . LEU A 1 97 ? -0.382 0.701 -4.938 1.00 89.12 97 LEU A O 1
ATOM 740 N N . ALA A 1 98 ? 0.446 -0.897 -6.283 1.00 87.44 98 ALA A N 1
ATOM 741 C CA . ALA A 1 98 ? -0.358 -0.519 -7.442 1.00 87.44 98 ALA A CA 1
ATOM 742 C C . ALA A 1 98 ? -1.859 -0.658 -7.155 1.00 87.44 98 ALA A C 1
ATOM 744 O O . ALA A 1 98 ? -2.621 0.277 -7.402 1.00 87.44 98 ALA A O 1
ATOM 745 N N . ARG A 1 99 ? -2.278 -1.779 -6.553 1.00 85.69 99 ARG A N 1
ATOM 746 C CA . ARG A 1 99 ? -3.675 -2.014 -6.162 1.00 85.69 99 ARG A CA 1
ATOM 747 C C . ARG A 1 99 ? -4.159 -1.009 -5.122 1.00 85.69 99 ARG A C 1
ATOM 749 O O . ARG A 1 99 ? -5.229 -0.426 -5.298 1.00 85.69 99 ARG A O 1
ATOM 756 N N . ALA A 1 100 ? -3.366 -0.764 -4.078 1.00 85.06 100 ALA A N 1
ATOM 757 C CA . ALA A 1 100 ? -3.694 0.219 -3.048 1.00 85.06 100 ALA A CA 1
ATOM 758 C C . ALA A 1 100 ? -3.860 1.630 -3.642 1.00 85.06 100 ALA A C 1
ATOM 760 O O . ALA A 1 100 ? -4.854 2.298 -3.368 1.00 85.06 100 ALA A O 1
ATOM 761 N N . HIS A 1 101 ? -2.947 2.050 -4.523 1.00 84.06 101 HIS A N 1
ATOM 762 C CA . HIS A 1 101 ? -3.026 3.335 -5.221 1.00 84.06 101 HIS A CA 1
ATOM 763 C C . HIS A 1 101 ? -4.279 3.440 -6.107 1.00 84.06 101 HIS A C 1
ATOM 765 O O . HIS A 1 101 ? -5.000 4.434 -6.044 1.00 84.06 101 HIS A O 1
ATOM 771 N N . THR A 1 102 ? -4.599 2.403 -6.892 1.00 85.00 102 THR A N 1
ATOM 772 C CA . THR A 1 102 ? -5.826 2.401 -7.711 1.00 85.00 102 THR A CA 1
ATOM 773 C C . THR A 1 102 ? -7.100 2.450 -6.873 1.00 85.00 102 THR A C 1
ATOM 775 O O . THR A 1 102 ? -8.054 3.115 -7.267 1.00 85.00 102 THR A O 1
ATOM 778 N N . ALA A 1 103 ? -7.114 1.803 -5.703 1.00 83.88 103 ALA A N 1
ATOM 779 C CA . ALA A 1 103 ? -8.255 1.836 -4.794 1.00 83.88 103 ALA A CA 1
ATOM 780 C C . ALA A 1 103 ? -8.501 3.232 -4.207 1.00 83.88 103 ALA A C 1
ATOM 782 O O . ALA A 1 103 ? -9.649 3.606 -3.996 1.00 83.88 103 ALA A O 1
ATOM 783 N N . ILE A 1 104 ? -7.440 4.008 -3.969 1.00 82.56 104 ILE A N 1
ATOM 784 C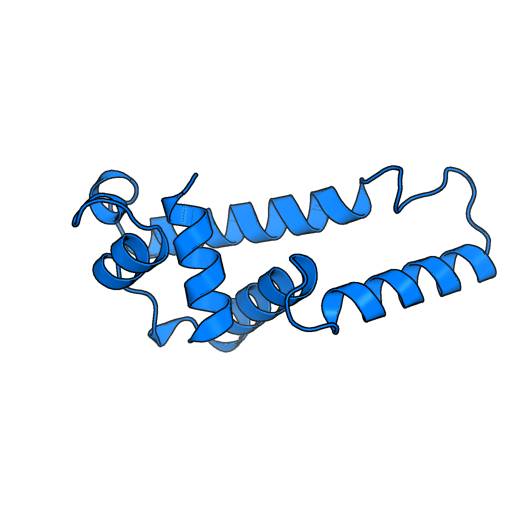 CA . ILE A 1 104 ? -7.545 5.396 -3.501 1.00 82.56 104 ILE A CA 1
ATOM 785 C C . ILE A 1 104 ? -8.099 6.301 -4.610 1.00 82.56 104 ILE A C 1
ATOM 787 O O . ILE A 1 104 ? -8.991 7.106 -4.355 1.00 82.56 104 ILE A O 1
ATOM 791 N N . ILE A 1 105 ? -7.611 6.154 -5.847 1.00 79.19 105 ILE A N 1
ATOM 792 C CA . ILE A 1 105 ? -8.049 6.9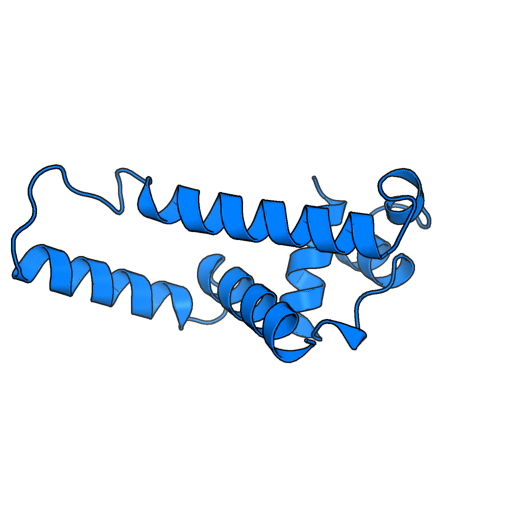94 -6.975 1.00 79.19 105 ILE A CA 1
ATOM 793 C C . ILE A 1 105 ? -9.489 6.677 -7.385 1.00 79.19 105 ILE A C 1
ATOM 795 O O . ILE A 1 105 ? -10.261 7.592 -7.635 1.00 79.19 105 ILE A O 1
ATOM 799 N N . GLY A 1 106 ? -9.876 5.398 -7.421 1.00 65.12 106 GLY A N 1
ATOM 800 C CA . GLY A 1 106 ? -11.240 4.986 -7.776 1.00 65.12 106 GLY A CA 1
ATOM 801 C C . GLY A 1 106 ? -12.310 5.333 -6.730 1.00 65.12 106 GLY A C 1
ATOM 802 O O . GLY A 1 106 ? -13.491 5.083 -6.964 1.00 65.12 106 GLY A O 1
ATOM 803 N N . ALA A 1 107 ? -11.901 5.865 -5.576 1.00 56.66 107 ALA A N 1
ATOM 804 C CA . ALA A 1 107 ? -12.773 6.315 -4.497 1.00 56.66 107 ALA A CA 1
ATOM 805 C C . ALA A 1 107 ? -13.112 7.817 -4.553 1.00 56.66 107 ALA A C 1
ATOM 807 O O . ALA A 1 107 ? -13.977 8.260 -3.793 1.00 56.66 107 ALA A O 1
ATOM 808 N N . SER A 1 108 ? -12.414 8.578 -5.406 1.00 48.03 108 SER A N 1
ATOM 809 C CA . SER A 1 108 ? -12.605 10.022 -5.631 1.00 48.03 108 SER A CA 1
ATOM 810 C C . SER A 1 108 ? -13.564 10.275 -6.792 1.00 48.03 108 SER A C 1
ATOM 812 O O . SER A 1 108 ? -14.352 11.240 -6.688 1.00 48.03 108 SER A O 1
#